Protein AF-A0AAW8YRM8-F1 (afdb_monomer)

Organism: Pediococcus acidilactici (NCBI:txid1254)

InterPro domains:
  IPR021358 Protein of unknown function DUF2977 [PF11192] (5-62)

pLDDT: mean 91.91, std 8.92, range [50.41, 97.88]

Sequence (109 aa):
MSTIKFELNDKNEIISYVKQGGIVGVDLVNFDDNKLPDGFYENYKPSFYLLENNEIVENPNYVALNPPKTGPSQQDKINAQIMLTQAKQKVEQDKFNAQILLKLTGGTK

Radius of gyration: 32.25 Å; Cα contacts (8 Å, |Δi|>4): 99; chains: 1; bounding box: 68×29×89 Å

Mean predicted aligned error: 9.67 Å

Solvent-accessible surface area (backbone atoms only — not comparable to full-atom values): 6700 Å² total; per-residue (Å²): 133,65,53,34,29,33,30,58,50,101,82,34,24,35,60,47,73,40,74,69,94,79,58,90,98,54,77,62,48,79,43,59,54,90,60,57,52,89,60,48,82,82,68,64,47,69,41,39,35,26,64,52,99,94,38,64,42,75,34,91,80,55,73,81,82,74,74,78,83,85,68,83,50,74,64,51,54,51,52,52,51,52,52,52,50,52,54,51,50,50,55,51,49,50,54,50,53,52,53,53,51,50,54,64,66,67,64,76,123

Structure (mmCIF, N/CA/C/O backbone):
data_AF-A0AAW8YRM8-F1
#
_entry.id   AF-A0AAW8YRM8-F1
#
loop_
_atom_site.group_PDB
_atom_site.id
_atom_site.type_symbol
_atom_site.label_atom_id
_atom_site.label_alt_id
_atom_site.label_comp_id
_atom_site.label_asym_id
_atom_site.label_entity_id
_atom_site.label_seq_id
_atom_site.pdbx_PDB_ins_code
_atom_site.Cartn_x
_atom_site.Cartn_y
_atom_site.Cartn_z
_atom_site.occupancy
_atom_site.B_iso_or_equiv
_atom_site.auth_seq_id
_atom_site.auth_comp_id
_atom_site.auth_asy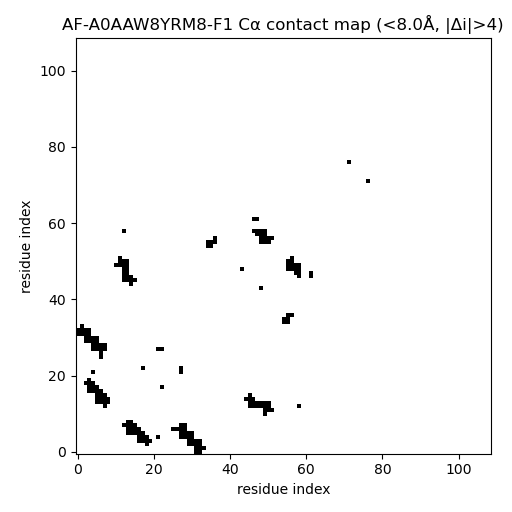m_id
_atom_site.auth_atom_id
_atom_site.pdbx_PDB_model_num
ATOM 1 N N . MET A 1 1 ? -25.062 7.043 14.117 1.00 64.12 1 MET A N 1
ATOM 2 C CA . MET A 1 1 ? -23.587 7.073 14.200 1.00 64.12 1 MET A CA 1
ATOM 3 C C . MET A 1 1 ? -23.066 6.492 12.902 1.00 64.12 1 MET A C 1
ATOM 5 O O . MET A 1 1 ? -23.615 5.482 12.477 1.00 64.12 1 MET A O 1
ATOM 9 N N . SER A 1 2 ? -22.137 7.178 12.233 1.00 85.44 2 SER A N 1
ATOM 10 C CA . SER A 1 2 ? -21.490 6.639 11.030 1.00 85.44 2 SER A CA 1
ATOM 11 C C . SER A 1 2 ? -20.359 5.710 11.465 1.00 85.44 2 SER A C 1
ATOM 13 O O . SER A 1 2 ? -19.704 5.976 12.473 1.00 85.44 2 SER A O 1
ATOM 15 N N . THR A 1 3 ? -20.194 4.594 10.765 1.00 92.88 3 THR A N 1
ATOM 16 C CA . THR A 1 3 ? -19.254 3.536 11.138 1.00 92.88 3 THR A CA 1
ATOM 17 C C . THR A 1 3 ? -18.501 3.078 9.905 1.00 92.88 3 THR A C 1
ATOM 19 O O . THR A 1 3 ? -19.106 2.621 8.934 1.00 92.88 3 THR A O 1
ATOM 22 N N . ILE A 1 4 ? -17.183 3.138 9.988 1.00 95.69 4 ILE A N 1
ATOM 23 C CA . ILE A 1 4 ? -16.231 2.543 9.066 1.00 95.69 4 ILE A CA 1
ATOM 24 C C . ILE A 1 4 ? -15.825 1.189 9.616 1.00 95.69 4 ILE A C 1
ATOM 26 O O . ILE A 1 4 ? -15.848 0.947 10.825 1.00 95.69 4 ILE A O 1
ATOM 30 N N . LYS A 1 5 ? -15.474 0.275 8.721 1.00 96.81 5 LYS A N 1
ATOM 31 C CA . LYS A 1 5 ? -14.967 -1.034 9.107 1.00 96.81 5 LYS A CA 1
ATOM 32 C C . LYS A 1 5 ? -13.579 -1.220 8.537 1.00 96.81 5 LYS A C 1
ATOM 34 O O . LYS A 1 5 ? -13.386 -0.966 7.349 1.00 96.81 5 LYS A O 1
ATOM 39 N N . PHE A 1 6 ? -12.652 -1.662 9.371 1.00 97.44 6 PHE A N 1
ATOM 40 C CA . PHE A 1 6 ? -11.252 -1.848 9.022 1.00 97.44 6 PHE A CA 1
ATOM 41 C C . PHE A 1 6 ? -10.898 -3.318 8.924 1.00 97.44 6 PHE A C 1
ATOM 43 O O . PHE A 1 6 ? -11.243 -4.099 9.805 1.00 97.44 6 PHE A O 1
ATOM 50 N N . GLU A 1 7 ? -10.170 -3.669 7.876 1.00 97.56 7 GLU A N 1
ATOM 51 C CA . GLU A 1 7 ? -9.383 -4.891 7.849 1.00 97.56 7 GLU A CA 1
ATOM 52 C C . GLU A 1 7 ? -8.026 -4.592 8.480 1.00 97.56 7 GLU A C 1
ATOM 54 O O . GLU A 1 7 ? -7.335 -3.649 8.072 1.00 97.56 7 GLU A O 1
ATOM 59 N N . LEU A 1 8 ? -7.658 -5.395 9.472 1.00 97.31 8 LEU A N 1
ATOM 60 C CA . LEU A 1 8 ? -6.401 -5.271 10.194 1.00 97.31 8 LEU A CA 1
ATOM 61 C C . LEU A 1 8 ? -5.524 -6.481 9.898 1.00 97.31 8 LEU A C 1
ATOM 63 O O . LEU A 1 8 ? -6.023 -7.601 9.801 1.00 97.31 8 LEU A O 1
ATOM 67 N N . ASN A 1 9 ? -4.216 -6.267 9.792 1.00 95.62 9 ASN A N 1
ATOM 68 C CA . ASN A 1 9 ? -3.261 -7.373 9.816 1.00 95.62 9 ASN A CA 1
ATOM 69 C C . ASN A 1 9 ? -2.851 -7.738 11.258 1.00 95.62 9 ASN A C 1
ATOM 71 O O . ASN A 1 9 ? -3.275 -7.102 12.223 1.00 95.62 9 ASN A O 1
ATOM 75 N N . ASP A 1 10 ? -1.950 -8.712 11.399 1.00 96.06 10 ASP A N 1
ATOM 76 C CA . ASP A 1 10 ? -1.452 -9.210 12.694 1.00 96.06 10 ASP A CA 1
ATOM 77 C C . ASP A 1 10 ? -0.751 -8.152 13.574 1.00 96.06 10 ASP A C 1
ATOM 79 O O . ASP A 1 10 ? -0.463 -8.404 14.743 1.00 96.06 10 ASP A O 1
ATOM 83 N N . LYS A 1 11 ? -0.443 -6.971 13.024 1.00 96.31 11 LYS A N 1
ATOM 84 C CA . LYS A 1 11 ? 0.184 -5.840 13.723 1.00 96.31 11 LYS A CA 1
ATOM 85 C C . LYS A 1 11 ? -0.794 -4.696 14.003 1.00 96.31 11 LYS A C 1
ATOM 87 O O . LYS A 1 11 ? -0.355 -3.613 14.374 1.00 96.31 11 LYS A O 1
ATOM 92 N N . ASN A 1 12 ? -2.095 -4.919 13.811 1.00 97.12 12 ASN A N 1
ATOM 93 C CA . ASN A 1 12 ? -3.146 -3.900 13.882 1.00 97.12 12 ASN A CA 1
ATOM 94 C C . ASN A 1 12 ? -2.985 -2.762 12.861 1.00 97.12 12 ASN A C 1
ATOM 96 O O . ASN A 1 12 ? -3.553 -1.682 13.035 1.00 97.12 12 ASN A O 1
ATOM 100 N N . GLU A 1 13 ? -2.234 -2.988 11.784 1.00 97.69 13 GLU A N 1
ATOM 101 C CA . GLU A 1 13 ? -2.154 -2.044 10.675 1.00 97.69 13 GLU A CA 1
ATOM 102 C C . GLU A 1 13 ? -3.425 -2.129 9.837 1.00 97.69 13 GL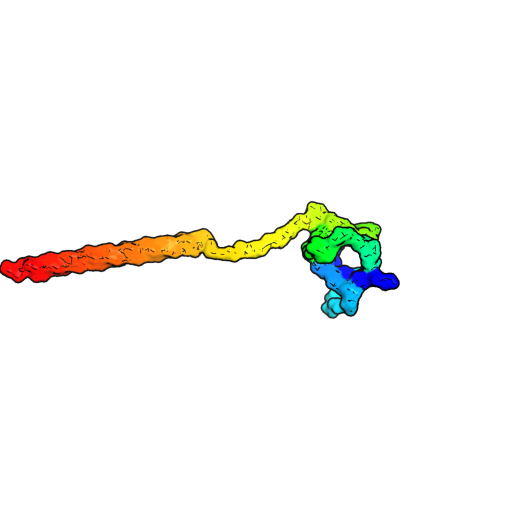U A C 1
ATOM 104 O O . GLU A 1 13 ? -3.864 -3.221 9.469 1.00 97.69 13 GLU A O 1
ATOM 109 N N . ILE A 1 14 ? -3.987 -0.973 9.491 1.00 97.44 14 ILE A N 1
ATOM 110 C CA . ILE A 1 14 ? -5.140 -0.898 8.599 1.00 97.44 14 ILE A CA 1
ATOM 111 C C . ILE A 1 14 ? -4.660 -1.167 7.174 1.00 97.44 14 ILE A C 1
ATOM 113 O O . ILE A 1 14 ? -3.899 -0.382 6.597 1.00 97.44 14 ILE A O 1
ATOM 117 N N . ILE A 1 15 ? -5.110 -2.279 6.597 1.00 96.50 15 ILE A N 1
ATOM 118 C CA . ILE A 1 15 ? -4.754 -2.679 5.228 1.00 96.50 15 ILE A CA 1
ATOM 119 C C . ILE A 1 15 ? -5.878 -2.394 4.230 1.00 96.50 15 ILE A C 1
ATOM 121 O O . ILE A 1 15 ? -5.604 -2.065 3.070 1.00 96.50 15 ILE A O 1
ATOM 125 N N . SER A 1 16 ? -7.133 -2.399 4.684 1.00 96.31 16 SER A N 1
ATOM 126 C CA . SER A 1 16 ? -8.284 -1.942 3.904 1.00 96.31 16 SER A CA 1
ATOM 127 C C . SER A 1 16 ? -9.385 -1.363 4.800 1.00 96.31 16 SER A C 1
ATOM 129 O O . SER A 1 16 ? -9.382 -1.537 6.022 1.00 96.31 16 SER A O 1
ATOM 131 N N . TYR A 1 17 ? -10.335 -0.644 4.195 1.00 96.50 17 TYR A N 1
ATOM 132 C CA . TYR A 1 17 ? -11.521 -0.159 4.894 1.00 96.50 17 TYR A CA 1
ATOM 133 C C . TYR A 1 17 ? -12.763 -0.174 4.004 1.00 96.50 17 TYR A C 1
ATOM 135 O O . TYR A 1 17 ? -12.679 -0.031 2.783 1.00 96.50 17 TYR A O 1
ATOM 143 N N . VAL A 1 18 ? -13.937 -0.272 4.627 1.00 95.88 18 VAL A N 1
ATOM 144 C CA . VAL A 1 18 ? -15.236 -0.119 3.964 1.00 95.88 18 VAL A CA 1
ATOM 145 C C . VAL A 1 18 ? -16.141 0.820 4.754 1.00 95.88 18 VAL A C 1
ATOM 147 O O . VAL A 1 18 ? -16.278 0.703 5.969 1.00 95.88 18 VAL A O 1
ATOM 150 N N . LYS A 1 19 ? -16.797 1.749 4.054 1.00 93.69 19 LYS A N 1
ATOM 151 C CA . LYS A 1 19 ? -17.826 2.626 4.644 1.00 93.69 19 LYS A CA 1
ATOM 152 C C . LYS A 1 19 ? -19.208 1.973 4.669 1.00 93.69 19 LYS A C 1
ATOM 154 O O . LYS A 1 19 ? -20.052 2.322 5.482 1.00 93.69 19 LYS A O 1
ATOM 159 N N . GLN A 1 20 ? -19.469 1.055 3.739 1.00 91.56 20 GLN A N 1
ATOM 160 C CA . GLN A 1 20 ? -20.754 0.373 3.594 1.00 91.56 20 GLN A CA 1
ATOM 161 C C . GLN A 1 20 ? -20.528 -1.073 3.148 1.00 91.56 20 GLN A C 1
ATOM 163 O O . GLN A 1 20 ? -19.614 -1.351 2.374 1.00 91.56 20 GLN A O 1
ATOM 168 N N . GLY A 1 21 ? -21.371 -1.990 3.625 1.00 90.00 21 GLY A N 1
ATOM 169 C CA . GLY A 1 21 ? -21.261 -3.413 3.302 1.00 90.00 21 GLY A CA 1
ATOM 170 C C . GLY A 1 21 ? -20.142 -4.124 4.069 1.00 90.00 21 GLY A C 1
ATOM 171 O O . GLY A 1 21 ? -20.004 -3.946 5.284 1.00 90.00 21 GLY A O 1
ATOM 172 N N . GLY A 1 22 ? -19.395 -4.973 3.365 1.00 91.50 22 GLY A N 1
ATOM 173 C CA . GLY A 1 22 ? -18.316 -5.799 3.900 1.00 91.50 22 GLY A CA 1
ATOM 174 C C . GLY A 1 22 ? -17.499 -6.443 2.781 1.00 91.50 22 GLY A C 1
ATOM 175 O O . GLY A 1 22 ? -17.880 -6.374 1.612 1.00 91.50 22 GLY A O 1
ATOM 176 N N . ILE A 1 23 ? -16.389 -7.072 3.152 1.00 92.31 23 ILE A N 1
ATOM 177 C CA . ILE A 1 23 ? -15.532 -7.834 2.245 1.00 92.31 23 ILE A CA 1
ATOM 178 C C . ILE A 1 23 ? -15.732 -9.313 2.584 1.00 92.31 23 ILE A C 1
ATOM 180 O O . ILE A 1 23 ? -15.633 -9.714 3.741 1.00 92.31 23 ILE A O 1
ATOM 184 N N . VAL A 1 24 ? -16.096 -10.125 1.591 1.00 93.75 24 VAL A N 1
ATOM 185 C CA . VAL A 1 24 ? -16.347 -11.558 1.807 1.00 93.75 24 VAL A CA 1
ATOM 186 C C . VAL A 1 24 ? -15.038 -12.254 2.172 1.00 93.75 24 VAL A C 1
ATOM 188 O O . VAL A 1 24 ? -14.048 -12.106 1.463 1.00 93.75 24 VAL A O 1
ATOM 191 N N . GLY A 1 25 ? -15.056 -13.044 3.248 1.00 93.69 25 GLY A N 1
ATOM 192 C CA . GLY A 1 25 ? -13.882 -13.787 3.716 1.00 93.69 25 GLY A CA 1
ATOM 193 C C . GLY A 1 25 ? -12.864 -12.945 4.486 1.00 93.69 25 GLY A C 1
ATOM 194 O O . GLY A 1 25 ? -11.764 -13.427 4.727 1.00 93.69 25 GLY A O 1
ATOM 195 N N . VAL A 1 26 ? -13.223 -11.715 4.863 1.00 95.06 26 VAL A N 1
ATOM 196 C CA . VAL A 1 26 ? -12.377 -10.810 5.641 1.00 95.06 26 VAL A CA 1
ATOM 197 C C . VAL A 1 26 ? -13.115 -10.394 6.906 1.00 95.06 26 VAL A C 1
ATOM 199 O O . VAL A 1 26 ? -14.259 -9.932 6.847 1.00 95.06 26 VAL A O 1
ATOM 202 N N . ASP A 1 27 ? -12.439 -10.524 8.042 1.00 94.12 27 ASP A N 1
ATOM 203 C CA . ASP A 1 27 ? -12.938 -10.027 9.316 1.00 94.12 27 ASP A CA 1
ATOM 204 C C . ASP A 1 27 ? -12.672 -8.526 9.424 1.00 94.12 27 ASP A C 1
ATOM 206 O O . ASP A 1 27 ? -11.543 -8.054 9.287 1.00 94.12 27 ASP A O 1
ATOM 210 N N . LEU A 1 28 ? -13.741 -7.766 9.655 1.00 96.38 28 LEU A N 1
ATOM 211 C CA . LEU A 1 28 ? -13.690 -6.313 9.716 1.00 96.38 28 LEU A CA 1
ATOM 212 C C . LEU A 1 28 ? -14.043 -5.813 11.116 1.00 96.38 28 LEU A C 1
ATOM 214 O O . LEU A 1 28 ? -15.058 -6.204 11.696 1.00 96.38 28 LEU A O 1
ATOM 218 N N . VAL A 1 29 ? -13.245 -4.880 11.625 1.00 95.44 29 VAL A N 1
ATOM 219 C CA . VAL A 1 29 ? -13.452 -4.220 12.916 1.00 95.44 29 VAL A CA 1
ATOM 220 C C . VAL A 1 29 ? -14.236 -2.930 12.707 1.00 95.44 29 VAL A C 1
ATOM 222 O O . VAL A 1 29 ? -13.815 -2.068 11.943 1.00 95.44 29 VAL A O 1
ATOM 225 N N . ASN A 1 30 ? -15.375 -2.782 13.387 1.00 95.12 30 ASN A N 1
ATOM 226 C CA . ASN A 1 30 ? -16.162 -1.546 13.349 1.00 95.12 30 ASN A CA 1
ATOM 227 C C . ASN A 1 30 ? -15.469 -0.436 14.149 1.00 95.12 30 ASN A C 1
ATOM 229 O O . ASN A 1 30 ? -15.038 -0.663 15.279 1.00 95.12 30 ASN A O 1
ATOM 233 N N . PHE A 1 31 ? -15.446 0.772 13.598 1.00 95.94 31 PHE A N 1
ATOM 234 C CA . PHE A 1 31 ? -14.853 1.951 14.210 1.00 95.94 31 PHE A CA 1
ATOM 235 C C . PHE A 1 31 ? -15.751 3.182 14.019 1.00 95.94 31 PHE A C 1
ATOM 237 O O . PHE A 1 31 ? -16.513 3.274 13.057 1.00 95.94 31 PHE A O 1
ATOM 244 N N . ASP A 1 32 ? -15.700 4.116 14.967 1.00 94.94 32 ASP A N 1
ATOM 245 C CA . ASP A 1 32 ? -16.487 5.352 14.929 1.00 94.94 32 ASP A CA 1
ATOM 246 C C . ASP A 1 32 ? -15.836 6.372 13.989 1.00 94.94 32 ASP A C 1
ATOM 248 O O . ASP A 1 32 ? -14.738 6.857 14.261 1.00 94.94 32 ASP A O 1
ATOM 252 N N . ASP A 1 33 ? -16.531 6.745 12.913 1.00 93.44 33 ASP A N 1
ATOM 253 C CA . ASP A 1 33 ? -16.017 7.688 11.909 1.00 93.44 33 ASP A CA 1
ATOM 254 C C . ASP A 1 33 ? -15.634 9.047 12.496 1.00 93.44 33 ASP A C 1
ATOM 256 O O . ASP A 1 33 ? -14.778 9.736 11.946 1.00 93.44 33 ASP A O 1
ATOM 260 N N . ASN A 1 34 ? -16.246 9.441 13.617 1.00 93.25 34 ASN A N 1
ATOM 261 C CA . ASN A 1 34 ? -15.960 10.721 14.268 1.00 93.25 34 ASN A CA 1
ATOM 262 C C . ASN A 1 34 ? -14.598 10.744 14.977 1.00 93.25 34 ASN A C 1
ATOM 264 O O . ASN A 1 34 ? -14.170 11.801 15.430 1.00 93.25 34 ASN A O 1
ATOM 268 N N . LYS A 1 35 ? -13.940 9.587 15.107 1.00 94.62 35 LYS A N 1
ATOM 269 C CA . LYS A 1 35 ? -12.619 9.435 15.730 1.00 94.62 35 LYS A CA 1
ATOM 270 C C . LYS A 1 35 ? -11.494 9.267 14.711 1.00 94.62 35 LYS A C 1
ATOM 272 O O . LYS A 1 35 ? -10.370 8.949 15.094 1.00 94.62 35 LYS A O 1
ATOM 277 N N . LEU A 1 36 ? -11.789 9.413 13.421 1.00 95.44 36 LEU A N 1
ATOM 278 C CA . LEU A 1 36 ? -10.749 9.390 12.402 1.00 95.44 36 LEU A CA 1
ATOM 279 C C . LEU A 1 36 ? -9.882 10.649 12.513 1.00 95.44 36 LEU A C 1
ATOM 281 O O . LEU A 1 36 ? -10.421 11.729 12.758 1.00 95.44 36 LEU A O 1
ATOM 285 N N . PRO A 1 37 ? -8.560 10.532 12.311 1.00 96.00 37 PRO A N 1
ATOM 286 C CA . PRO A 1 37 ? -7.692 11.693 12.242 1.00 96.00 37 PRO A CA 1
ATOM 287 C C . PRO A 1 37 ? -8.061 12.567 11.039 1.00 96.00 37 PRO A C 1
ATOM 289 O O . PRO A 1 37 ? -8.528 12.078 10.003 1.00 96.00 37 PRO A O 1
ATOM 292 N N . ASP A 1 38 ? -7.811 13.868 11.165 1.00 95.19 38 ASP A N 1
ATOM 293 C CA . ASP A 1 38 ? -8.013 14.814 10.071 1.00 95.19 38 ASP A CA 1
ATOM 294 C C . ASP A 1 38 ? -7.203 14.390 8.838 1.00 95.19 38 ASP A C 1
ATOM 296 O O . ASP A 1 38 ? -6.022 14.044 8.919 1.00 95.19 38 ASP A O 1
ATOM 300 N N . GLY A 1 39 ? -7.846 14.405 7.670 1.00 94.88 39 GLY A N 1
ATOM 301 C CA . GLY A 1 39 ? -7.203 14.008 6.419 1.00 94.88 39 GLY A CA 1
ATOM 302 C C . GLY A 1 39 ? -6.995 12.497 6.252 1.00 94.88 39 GLY A C 1
ATOM 303 O O . GLY A 1 39 ? -6.234 12.091 5.373 1.00 94.88 39 GLY A O 1
ATOM 304 N N . PHE A 1 40 ? -7.625 11.650 7.083 1.00 96.06 40 PHE A N 1
ATOM 305 C CA . PHE A 1 40 ? -7.482 10.189 7.004 1.00 96.06 40 PHE A CA 1
ATOM 306 C C . PHE A 1 40 ? -7.668 9.658 5.577 1.00 96.06 40 PHE A C 1
ATOM 308 O O . PHE A 1 40 ? -6.871 8.847 5.112 1.00 96.06 40 PHE A O 1
ATOM 315 N N . TYR A 1 41 ? -8.698 10.118 4.862 1.00 94.69 41 TYR A N 1
ATOM 316 C CA . TYR A 1 41 ? -9.030 9.610 3.528 1.00 94.69 41 TYR A CA 1
ATOM 317 C C . TYR A 1 41 ? -8.013 10.029 2.465 1.00 94.69 41 TYR A C 1
ATOM 319 O O . TYR A 1 41 ? -7.702 9.251 1.567 1.00 94.69 41 TYR A O 1
ATOM 327 N N . GLU A 1 42 ? -7.495 11.246 2.575 1.00 96.62 42 GLU A N 1
ATOM 328 C CA . GLU A 1 42 ? -6.515 11.844 1.678 1.00 96.62 42 GLU A CA 1
ATOM 329 C C . GLU A 1 42 ? -5.134 11.203 1.857 1.00 96.62 42 GLU A C 1
ATOM 331 O O . GLU A 1 42 ? -4.408 10.982 0.885 1.00 96.62 42 GLU A O 1
ATOM 336 N N . ASN A 1 43 ? -4.792 10.873 3.102 1.00 95.00 43 ASN A N 1
ATOM 337 C CA . ASN A 1 43 ? -3.497 10.317 3.475 1.00 95.00 43 ASN A CA 1
ATOM 338 C C . ASN A 1 43 ? -3.478 8.785 3.491 1.00 95.00 43 ASN A C 1
ATOM 340 O O . ASN A 1 43 ? -2.400 8.194 3.593 1.00 95.00 43 ASN A O 1
ATOM 344 N N . TYR A 1 44 ? -4.639 8.134 3.362 1.00 95.38 44 TYR A N 1
ATOM 345 C CA . TYR A 1 44 ? -4.748 6.686 3.464 1.00 95.38 44 TYR A CA 1
ATOM 346 C C . TYR A 1 44 ? -3.826 5.966 2.475 1.00 95.38 44 TYR A C 1
ATOM 348 O O . TYR A 1 44 ? -3.917 6.109 1.251 1.00 95.38 44 TYR A O 1
ATOM 356 N N . LYS A 1 45 ? -2.969 5.115 3.032 1.00 94.88 45 LYS A N 1
ATOM 357 C CA . LYS A 1 45 ? -2.195 4.098 2.325 1.00 94.88 45 LYS A CA 1
ATOM 358 C C . LYS A 1 45 ? -2.236 2.831 3.182 1.00 94.88 45 LYS A C 1
ATOM 360 O O . LYS A 1 45 ? -2.236 2.956 4.409 1.00 94.88 45 LYS A O 1
ATOM 365 N N . PRO A 1 46 ? -2.254 1.630 2.581 1.00 95.00 46 PRO A N 1
ATOM 366 C CA . PRO A 1 46 ? -2.170 0.394 3.351 1.00 95.00 46 PRO A CA 1
ATOM 367 C C . PRO A 1 46 ? -0.978 0.430 4.314 1.00 95.00 46 PRO A C 1
ATOM 369 O O . PRO A 1 46 ? 0.113 0.858 3.931 1.00 95.00 46 PRO A O 1
ATOM 372 N N . SER A 1 47 ? -1.206 0.023 5.561 1.00 96.00 47 SER A N 1
ATOM 373 C CA . SER A 1 47 ? -0.233 0.034 6.659 1.00 96.00 47 SER A CA 1
ATOM 374 C C . SER A 1 47 ? 0.272 1.400 7.138 1.00 96.00 47 SER A C 1
ATOM 376 O O . SER A 1 47 ? 1.144 1.441 8.005 1.00 96.00 47 SER A O 1
ATOM 378 N N . PHE A 1 48 ? -0.257 2.519 6.629 1.00 96.94 48 PHE A N 1
ATOM 379 C CA . PHE A 1 48 ? 0.126 3.857 7.103 1.00 96.94 48 PHE A CA 1
ATOM 380 C C . PHE A 1 48 ? -0.473 4.199 8.471 1.00 96.94 48 PHE A C 1
ATOM 382 O O . PHE A 1 48 ? 0.143 4.930 9.238 1.00 96.94 48 PHE A O 1
ATOM 389 N N . TYR A 1 49 ? -1.636 3.635 8.795 1.00 97.88 49 TYR A N 1
ATOM 390 C CA . TYR A 1 49 ? -2.318 3.827 10.073 1.00 97.88 49 TYR A CA 1
ATOM 391 C C . TYR A 1 49 ? -2.422 2.511 10.858 1.00 97.88 49 TYR A C 1
ATOM 393 O O . TYR A 1 49 ? -2.558 1.437 10.266 1.00 97.88 49 TYR A O 1
ATOM 401 N N . LEU A 1 50 ? -2.394 2.615 12.186 1.00 97.25 50 LEU A N 1
ATOM 402 C CA . LEU A 1 50 ? -2.600 1.544 13.162 1.00 97.25 50 LEU A CA 1
ATOM 403 C C . LEU A 1 50 ? -3.886 1.802 13.955 1.00 97.25 50 LEU A C 1
ATOM 405 O O . LEU A 1 50 ? -4.229 2.958 14.206 1.00 97.25 50 LEU A O 1
ATOM 409 N N . LEU A 1 51 ? -4.548 0.737 14.408 1.00 97.19 51 LEU A N 1
ATOM 410 C CA . LEU A 1 51 ? -5.546 0.812 15.476 1.00 97.19 51 LEU A CA 1
ATOM 411 C C . LEU A 1 51 ? -4.885 0.447 16.814 1.00 97.19 51 LEU A C 1
ATOM 413 O O . LEU A 1 51 ? -4.609 -0.724 17.073 1.00 97.19 51 LEU A O 1
ATOM 417 N N . GLU A 1 52 ? -4.679 1.432 17.686 1.00 95.00 52 GLU A N 1
ATOM 418 C CA . GLU A 1 52 ? -4.118 1.236 19.027 1.00 95.00 52 GLU A CA 1
ATOM 419 C C . GLU A 1 52 ? -4.996 1.910 20.076 1.00 95.00 52 GLU A C 1
ATOM 421 O O . GLU A 1 52 ? -5.422 3.046 19.908 1.00 95.00 52 GLU A O 1
ATOM 426 N N . ASN A 1 53 ? -5.293 1.212 21.176 1.00 93.12 53 ASN A N 1
ATOM 427 C CA . ASN A 1 53 ? -6.098 1.753 22.281 1.00 93.12 53 ASN A CA 1
ATOM 428 C C . ASN A 1 53 ? -7.440 2.376 21.842 1.00 93.12 53 ASN A C 1
ATOM 430 O O . ASN A 1 53 ? -7.933 3.310 22.470 1.00 93.12 53 ASN A O 1
ATOM 434 N N . ASN A 1 54 ? -8.059 1.814 20.795 1.00 92.19 54 ASN A N 1
ATOM 435 C CA . ASN A 1 54 ? -9.308 2.305 20.203 1.00 92.19 54 ASN A CA 1
ATOM 436 C C . ASN A 1 54 ? -9.195 3.701 19.547 1.00 92.19 54 ASN A C 1
ATOM 438 O O . ASN A 1 54 ? -10.199 4.407 19.414 1.00 92.19 54 ASN A O 1
ATOM 442 N N . GLU A 1 55 ? -7.986 4.072 19.125 1.00 95.69 55 GLU A N 1
ATOM 443 C CA . GLU A 1 55 ? -7.648 5.275 18.365 1.00 95.69 55 GLU A CA 1
ATOM 444 C C . GLU A 1 55 ? -6.875 4.899 17.093 1.00 95.69 55 GLU A C 1
ATOM 446 O O . GLU A 1 55 ? -6.186 3.877 17.043 1.00 95.69 55 GLU A O 1
ATOM 451 N N . ILE A 1 56 ? -7.007 5.721 16.049 1.00 97.19 56 ILE A N 1
ATOM 452 C CA . ILE A 1 56 ? -6.237 5.564 14.814 1.00 97.19 56 ILE A CA 1
ATOM 453 C C . ILE A 1 56 ? -5.008 6.464 14.888 1.00 97.19 56 ILE A C 1
ATOM 455 O O . ILE A 1 56 ? -5.138 7.686 14.937 1.00 97.19 56 ILE A O 1
ATOM 459 N N . VAL A 1 57 ? -3.823 5.857 14.872 1.00 96.69 57 VAL A N 1
ATOM 460 C CA . VAL A 1 57 ? -2.529 6.552 14.951 1.00 96.69 57 VAL A CA 1
ATOM 461 C C . VAL A 1 57 ? -1.682 6.250 13.720 1.00 96.69 57 VAL A C 1
ATOM 463 O O . VAL A 1 57 ? -1.870 5.228 13.060 1.00 96.69 57 VAL A O 1
ATOM 466 N N . GLU A 1 58 ? -0.755 7.137 13.367 1.00 96.88 58 GLU A N 1
ATOM 467 C CA . GLU A 1 58 ? 0.198 6.872 12.282 1.00 96.88 58 GLU A CA 1
ATOM 468 C C . GLU A 1 58 ? 1.163 5.744 12.670 1.00 96.88 58 GLU A C 1
ATOM 470 O O . GLU A 1 58 ? 1.646 5.686 13.800 1.00 96.88 58 GLU A O 1
ATOM 475 N N . ASN A 1 59 ? 1.465 4.853 11.725 1.00 96.50 59 ASN A N 1
ATOM 476 C CA . ASN A 1 59 ? 2.413 3.766 11.924 1.00 96.50 59 ASN A CA 1
ATOM 477 C C . ASN A 1 59 ? 3.855 4.310 11.908 1.00 96.50 59 ASN A C 1
ATOM 479 O O . ASN A 1 59 ? 4.355 4.659 10.833 1.00 96.50 59 ASN A O 1
ATOM 483 N N . PRO A 1 60 ? 4.582 4.319 13.044 1.00 95.12 60 PRO A N 1
ATOM 484 C CA . PRO A 1 60 ? 5.955 4.827 13.091 1.00 95.12 60 PRO A CA 1
ATOM 485 C C . PRO A 1 60 ? 6.933 3.976 12.266 1.00 95.12 60 PRO A C 1
ATOM 487 O O . PRO A 1 60 ? 8.024 4.434 11.935 1.00 95.12 60 PRO A O 1
ATOM 490 N N . ASN A 1 61 ? 6.545 2.745 11.920 1.00 94.94 61 ASN A N 1
ATOM 491 C CA . ASN A 1 61 ? 7.332 1.815 11.114 1.00 94.94 61 ASN A CA 1
ATOM 492 C C . ASN A 1 61 ? 6.858 1.751 9.655 1.00 94.94 61 ASN A C 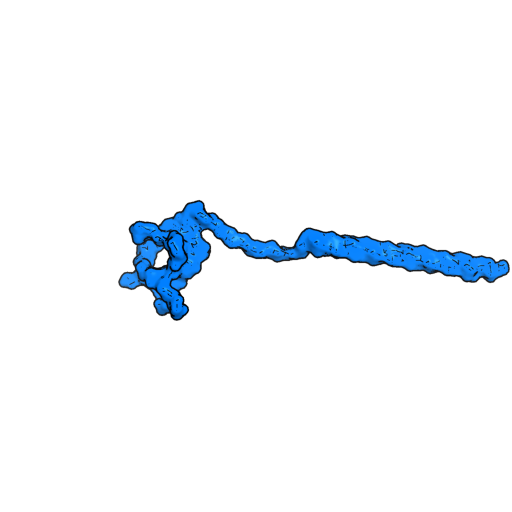1
ATOM 494 O O . ASN A 1 61 ? 7.216 0.813 8.939 1.00 94.94 61 ASN A O 1
ATOM 498 N N . TYR A 1 62 ? 6.041 2.708 9.205 1.00 94.62 62 TYR A N 1
ATOM 499 C CA . TYR A 1 62 ? 5.541 2.717 7.839 1.00 94.62 62 TYR A CA 1
ATOM 500 C C . TYR A 1 62 ? 6.686 2.776 6.820 1.00 94.62 62 TYR A C 1
ATOM 502 O O . TYR A 1 62 ? 7.501 3.701 6.800 1.00 94.62 62 TYR A O 1
ATOM 510 N N . VAL A 1 63 ? 6.699 1.800 5.914 1.00 90.19 63 VAL A N 1
ATOM 511 C CA . VAL A 1 63 ? 7.590 1.780 4.756 1.00 90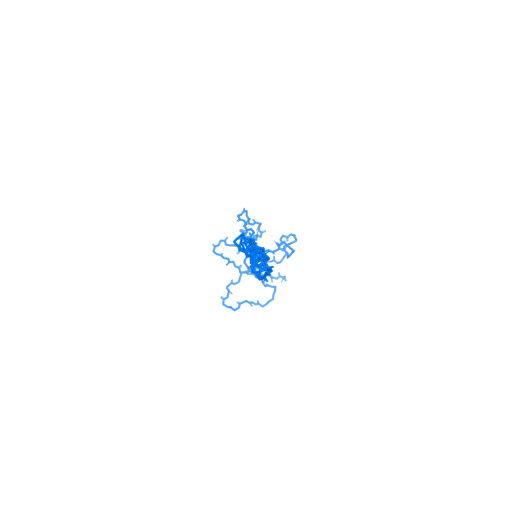.19 63 VAL A CA 1
ATOM 512 C C . VAL A 1 63 ? 6.737 1.945 3.512 1.00 90.19 63 VAL A C 1
ATOM 514 O O . VAL A 1 63 ? 5.945 1.069 3.164 1.00 90.19 63 VAL A O 1
ATOM 517 N N . ALA A 1 64 ? 6.915 3.068 2.818 1.00 87.62 64 ALA A N 1
ATOM 518 C CA . ALA A 1 64 ? 6.230 3.295 1.558 1.00 87.62 64 ALA A CA 1
ATOM 519 C C . ALA A 1 64 ? 6.592 2.198 0.550 1.00 87.62 64 ALA A C 1
ATOM 521 O O . ALA A 1 64 ? 7.770 1.921 0.300 1.00 87.62 64 ALA A O 1
ATOM 522 N N . LEU A 1 65 ? 5.570 1.601 -0.065 1.00 81.00 65 LEU A N 1
ATOM 523 C CA . LEU A 1 65 ? 5.767 0.728 -1.213 1.00 81.00 65 LEU A CA 1
ATOM 524 C C . LEU A 1 65 ? 6.406 1.554 -2.329 1.00 81.00 65 LEU A C 1
ATOM 526 O O . LEU A 1 65 ? 5.779 2.444 -2.904 1.00 81.00 65 LEU A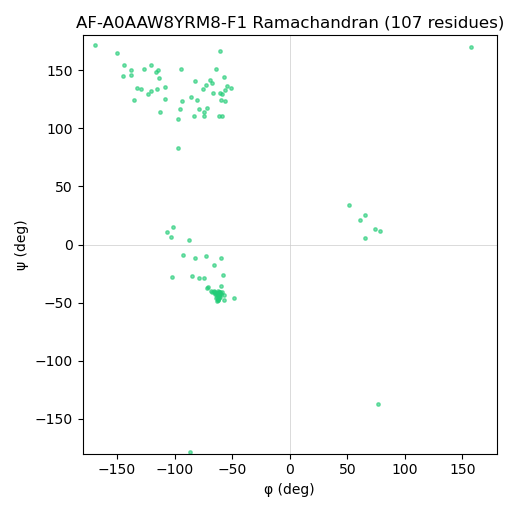 O 1
ATOM 530 N N . ASN A 1 66 ? 7.670 1.266 -2.627 1.00 78.19 66 ASN A N 1
ATOM 531 C CA . ASN A 1 66 ? 8.324 1.849 -3.784 1.00 78.19 66 ASN A CA 1
ATOM 532 C C . ASN A 1 66 ? 7.722 1.190 -5.025 1.00 78.19 66 ASN A C 1
ATOM 534 O O . ASN A 1 66 ? 7.868 -0.029 -5.176 1.00 78.19 66 ASN A O 1
ATOM 538 N N . PRO A 1 67 ? 7.054 1.945 -5.916 1.00 77.62 67 PRO A N 1
ATOM 539 C CA . PRO A 1 67 ? 6.625 1.373 -7.177 1.00 77.62 67 PRO A CA 1
ATOM 540 C C . PRO A 1 67 ? 7.858 0.812 -7.899 1.00 77.62 67 PRO A C 1
ATOM 542 O O . PRO A 1 67 ? 8.953 1.385 -7.793 1.00 77.62 67 PRO A O 1
ATOM 545 N N . PRO A 1 68 ? 7.722 -0.314 -8.617 1.00 78.75 68 PRO A N 1
ATOM 546 C CA . PRO A 1 68 ? 8.827 -0.845 -9.395 1.00 78.75 68 PRO A CA 1
ATOM 547 C C . PRO A 1 68 ? 9.344 0.245 -10.336 1.00 78.75 68 PRO A C 1
ATOM 549 O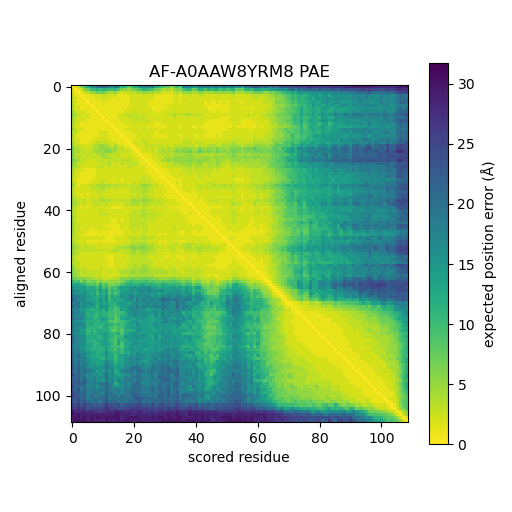 O . PRO A 1 68 ? 8.563 0.972 -10.952 1.00 78.75 68 PRO A O 1
ATOM 552 N N . LYS A 1 69 ? 10.671 0.383 -10.430 1.00 80.75 69 LYS A N 1
ATOM 553 C CA . LYS A 1 69 ? 11.287 1.359 -11.334 1.00 80.75 69 LYS A CA 1
ATOM 554 C C . LYS A 1 69 ? 10.840 1.051 -12.760 1.00 80.75 69 LYS A C 1
ATOM 556 O O . LYS A 1 69 ? 11.244 0.046 -13.336 1.00 80.75 69 LYS A O 1
ATOM 561 N N . THR A 1 70 ? 10.023 1.925 -13.331 1.00 80.06 70 THR A N 1
ATOM 562 C CA . THR A 1 70 ? 9.586 1.821 -14.720 1.00 80.06 70 THR A CA 1
ATOM 563 C C . THR A 1 70 ? 10.663 2.417 -15.621 1.00 80.06 70 THR A C 1
ATOM 565 O O . THR A 1 70 ? 10.903 3.623 -15.595 1.00 80.06 70 THR A O 1
ATOM 568 N N . GLY A 1 71 ? 11.345 1.580 -16.399 1.00 85.06 71 GLY A N 1
ATOM 569 C CA . GLY A 1 71 ? 12.332 2.022 -17.382 1.00 85.06 71 GLY A CA 1
ATOM 570 C C . GLY A 1 71 ? 13.342 0.933 -17.742 1.00 85.06 71 GLY A C 1
ATOM 571 O O . GLY A 1 71 ? 13.387 -0.100 -17.073 1.00 85.06 71 GLY A O 1
ATOM 572 N N . PRO A 1 72 ? 14.168 1.158 -18.782 1.00 84.81 72 PRO A N 1
ATOM 573 C CA . PRO A 1 72 ? 15.212 0.218 -19.161 1.00 84.81 72 PRO A CA 1
ATOM 574 C C . PRO A 1 72 ? 16.188 0.031 -18.004 1.00 84.81 72 PRO A C 1
ATOM 576 O O . PRO A 1 72 ? 16.709 1.009 -17.447 1.00 84.81 72 PRO A O 1
ATOM 579 N N . SER A 1 73 ? 16.457 -1.226 -17.672 1.00 90.50 73 SER A N 1
ATOM 580 C CA . SER A 1 73 ? 17.489 -1.589 -16.715 1.00 90.50 73 SER A CA 1
ATOM 581 C C . SER A 1 73 ? 18.865 -1.116 -17.198 1.00 90.50 73 SER A C 1
ATOM 583 O O . SER A 1 73 ? 19.075 -0.755 -18.361 1.00 90.50 73 SER A O 1
ATOM 585 N N . GLN A 1 74 ? 19.851 -1.127 -16.302 1.00 94.38 74 GLN A N 1
ATOM 586 C CA . GLN A 1 74 ? 21.232 -0.857 -16.701 1.00 94.38 74 GLN A CA 1
ATOM 587 C C . GLN A 1 74 ? 21.718 -1.867 -17.753 1.00 94.38 74 GLN A C 1
ATOM 589 O O . GLN A 1 74 ? 22.415 -1.476 -18.687 1.00 94.38 74 GLN A O 1
ATOM 594 N N . GLN A 1 75 ? 21.287 -3.129 -17.649 1.00 94.00 75 GLN A N 1
ATOM 595 C CA . GLN A 1 75 ? 21.604 -4.164 -18.628 1.00 94.00 75 GLN A CA 1
ATOM 596 C C . GLN A 1 75 ? 20.993 -3.853 -19.999 1.00 94.00 75 GLN A C 1
ATOM 598 O O . GLN A 1 75 ? 21.676 -3.999 -21.008 1.00 94.00 75 GLN A O 1
ATOM 603 N N . ASP A 1 76 ? 19.756 -3.353 -20.051 1.00 95.50 76 ASP A N 1
ATOM 604 C CA . ASP A 1 76 ? 19.111 -2.967 -21.314 1.00 95.50 76 ASP A CA 1
ATOM 605 C C . ASP A 1 76 ? 19.882 -1.845 -22.013 1.00 95.50 76 ASP A C 1
ATOM 607 O O . ASP A 1 76 ? 20.109 -1.893 -23.222 1.00 95.50 76 ASP A O 1
ATOM 611 N N . LYS A 1 77 ? 20.360 -0.859 -21.242 1.00 96.50 77 LYS A N 1
ATOM 612 C CA . LYS A 1 77 ? 21.202 0.227 -21.765 1.00 96.50 77 LYS A CA 1
ATOM 613 C C . LYS A 1 77 ? 22.540 -0.295 -22.290 1.00 96.50 77 LYS A C 1
ATOM 615 O O . LYS A 1 77 ? 22.977 0.128 -23.359 1.00 96.50 77 LYS A O 1
ATOM 620 N N . ILE A 1 78 ? 23.173 -1.222 -21.569 1.00 97.44 78 ILE A N 1
ATOM 621 C CA . ILE A 1 78 ? 24.424 -1.865 -21.998 1.00 97.44 78 ILE A CA 1
ATOM 622 C C . ILE A 1 78 ? 24.200 -2.644 -23.297 1.00 97.44 78 ILE A C 1
ATOM 624 O O . ILE A 1 78 ? 24.951 -2.469 -24.255 1.00 97.44 78 ILE A O 1
ATOM 628 N N . ASN A 1 79 ? 23.138 -3.444 -23.368 1.00 97.69 79 ASN A N 1
ATOM 629 C CA . ASN A 1 79 ? 22.796 -4.229 -24.551 1.00 97.69 79 ASN A CA 1
ATOM 630 C C . ASN A 1 79 ? 22.540 -3.324 -25.763 1.00 97.69 79 ASN A C 1
ATOM 632 O O . ASN A 1 79 ? 23.093 -3.567 -26.836 1.00 97.69 79 ASN A O 1
ATOM 636 N N . ALA A 1 80 ? 21.775 -2.243 -25.586 1.00 97.50 80 ALA A N 1
ATOM 637 C CA . ALA A 1 80 ? 21.524 -1.263 -26.639 1.00 97.50 80 ALA A CA 1
ATOM 638 C C . ALA A 1 80 ? 22.823 -0.606 -27.134 1.00 97.50 80 ALA A C 1
ATOM 640 O O . ALA A 1 80 ? 23.028 -0.465 -28.341 1.00 97.50 80 ALA A O 1
ATOM 641 N N . GLN A 1 81 ? 23.734 -0.257 -26.220 1.00 97.81 81 GLN A N 1
ATOM 642 C CA . GLN A 1 81 ? 25.029 0.319 -26.575 1.00 97.81 81 GLN A CA 1
ATOM 643 C C . GLN A 1 81 ? 25.903 -0.670 -27.354 1.00 97.81 81 GLN A C 1
ATOM 645 O O . GLN A 1 81 ? 26.528 -0.286 -28.343 1.00 97.81 81 GLN A O 1
ATOM 650 N N . ILE A 1 82 ? 25.9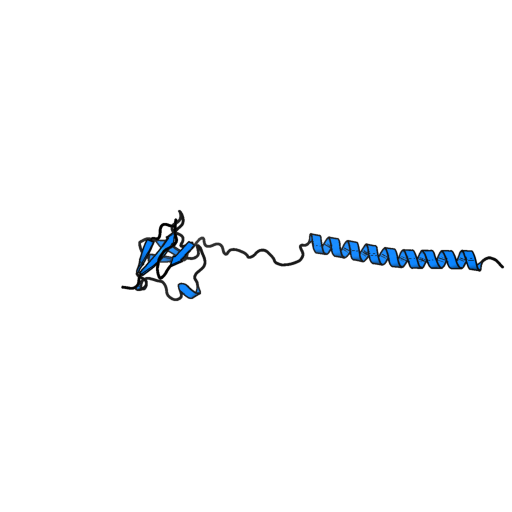38 -1.941 -26.943 1.00 97.88 82 ILE A N 1
ATOM 651 C CA . ILE A 1 82 ? 26.676 -2.996 -27.648 1.00 97.88 82 ILE A CA 1
ATOM 652 C C . ILE A 1 82 ? 26.115 -3.178 -29.060 1.00 97.88 82 ILE A C 1
ATOM 654 O O . ILE A 1 82 ? 26.885 -3.176 -30.020 1.00 97.88 82 ILE A O 1
ATOM 658 N N . MET A 1 83 ? 24.790 -3.276 -29.206 1.00 97.56 83 MET A N 1
ATOM 659 C CA . MET A 1 83 ? 24.144 -3.413 -30.515 1.00 97.56 83 MET A CA 1
ATOM 660 C C . MET A 1 83 ? 24.447 -2.220 -31.426 1.00 97.56 83 MET A C 1
ATOM 662 O O . MET A 1 83 ? 24.782 -2.410 -32.594 1.00 97.56 83 MET A O 1
ATOM 666 N N . LEU A 1 84 ? 24.401 -0.993 -30.895 1.00 97.31 84 LEU A N 1
ATOM 667 C CA . LEU A 1 84 ? 24.743 0.212 -31.649 1.00 97.31 84 LEU A CA 1
ATOM 668 C C . LEU A 1 84 ? 26.201 0.188 -32.126 1.00 97.31 84 LEU A C 1
ATOM 670 O O . LEU A 1 84 ? 26.482 0.516 -33.279 1.00 97.31 84 LEU A O 1
ATOM 674 N N . THR A 1 85 ? 27.129 -0.201 -31.251 1.00 97.62 85 THR A N 1
ATOM 675 C CA . THR A 1 85 ? 28.552 -0.309 -31.593 1.00 97.62 85 THR A CA 1
ATOM 676 C C . THR A 1 85 ? 28.780 -1.371 -32.667 1.00 97.62 85 THR A C 1
ATOM 678 O O . THR A 1 85 ? 29.463 -1.094 -33.650 1.00 97.62 85 THR A O 1
ATOM 681 N N . GLN A 1 86 ? 28.159 -2.547 -32.541 1.00 97.19 86 GLN A N 1
ATOM 682 C CA . GLN A 1 86 ? 28.252 -3.604 -33.551 1.00 97.19 86 GLN A CA 1
ATOM 683 C C . GLN A 1 86 ? 27.678 -3.156 -34.900 1.00 97.19 86 GLN A C 1
ATOM 685 O O . GLN A 1 86 ? 28.286 -3.406 -35.938 1.00 97.19 86 GLN A O 1
ATOM 690 N N . ALA A 1 87 ? 26.542 -2.453 -34.906 1.00 96.69 87 ALA A N 1
ATOM 691 C CA . ALA A 1 87 ? 25.951 -1.922 -36.131 1.00 96.69 87 ALA A CA 1
ATOM 692 C C . ALA A 1 87 ? 26.885 -0.914 -36.825 1.00 96.69 87 ALA A C 1
ATOM 694 O O . ALA A 1 87 ? 27.081 -0.993 -38.036 1.00 96.69 87 ALA A O 1
ATOM 695 N N . LYS A 1 88 ? 27.517 -0.010 -36.063 1.00 96.25 88 LYS A N 1
ATOM 696 C CA . LYS A 1 88 ? 28.509 0.938 -36.598 1.00 96.25 88 LYS A CA 1
ATOM 697 C C . LYS A 1 88 ? 29.727 0.224 -37.181 1.00 96.25 88 LYS A C 1
ATOM 699 O O . LYS A 1 88 ? 30.114 0.522 -38.306 1.00 96.25 88 LYS A O 1
ATOM 704 N N . GLN A 1 89 ? 30.272 -0.752 -36.456 1.00 95.88 89 GLN A N 1
ATOM 705 C CA . GLN A 1 89 ? 31.408 -1.552 -36.918 1.00 95.88 89 GLN A CA 1
ATOM 706 C C . GLN A 1 89 ? 31.086 -2.313 -38.207 1.00 95.88 89 GLN A C 1
ATOM 708 O O . GLN A 1 89 ? 31.914 -2.336 -39.111 1.00 95.88 89 GLN A O 1
ATOM 713 N N . LYS A 1 90 ? 29.879 -2.882 -38.335 1.00 96.00 90 LYS A N 1
ATOM 714 C CA . LYS A 1 90 ? 29.442 -3.535 -39.579 1.00 96.00 90 LYS A CA 1
ATOM 715 C C . LYS A 1 90 ? 29.399 -2.562 -40.755 1.00 96.00 90 LYS A C 1
ATOM 717 O O . LYS A 1 90 ? 29.948 -2.863 -41.805 1.00 96.00 90 LYS A O 1
ATOM 722 N N . VAL A 1 91 ? 28.829 -1.371 -40.567 1.00 95.19 91 VAL A N 1
ATOM 723 C CA . VAL A 1 91 ? 28.787 -0.340 -41.621 1.00 95.19 91 VAL A CA 1
ATOM 724 C C . VAL A 1 91 ? 30.195 0.092 -42.046 1.00 95.19 91 VAL A C 1
ATOM 726 O O . VAL A 1 91 ? 30.452 0.300 -43.232 1.00 95.19 91 VAL A O 1
ATOM 729 N N . GLU A 1 92 ? 31.119 0.245 -41.099 1.00 95.19 92 GLU A N 1
ATOM 730 C CA . GLU A 1 92 ? 32.517 0.574 -41.399 1.00 95.19 92 GLU A CA 1
ATOM 731 C C . GLU A 1 92 ? 33.239 -0.573 -42.115 1.00 95.19 92 GLU A C 1
ATOM 733 O O . GLU A 1 92 ? 33.954 -0.332 -43.090 1.00 95.19 92 GLU A O 1
ATOM 738 N N . GLN A 1 93 ? 33.003 -1.814 -41.689 1.00 92.94 93 GLN A N 1
ATOM 739 C CA . GLN A 1 93 ? 33.540 -3.008 -42.332 1.00 92.94 93 GLN A CA 1
ATOM 740 C C . GLN A 1 93 ? 33.030 -3.151 -43.770 1.00 92.94 93 GLN A C 1
ATOM 742 O O . GLN A 1 93 ? 33.828 -3.400 -44.669 1.00 92.94 93 GLN A O 1
ATOM 747 N N . ASP A 1 94 ? 31.741 -2.925 -44.020 1.00 94.69 94 ASP A N 1
ATOM 748 C CA . ASP A 1 94 ? 31.161 -2.985 -45.363 1.00 94.69 94 ASP A CA 1
ATOM 749 C C . ASP A 1 94 ? 31.762 -1.915 -46.283 1.00 94.69 94 ASP A C 1
ATOM 751 O O . ASP A 1 94 ? 32.119 -2.198 -47.429 1.00 94.69 94 ASP A O 1
ATOM 755 N N . LYS A 1 95 ? 31.960 -0.692 -45.768 1.00 94.69 95 LYS A N 1
ATOM 756 C CA . LYS A 1 95 ? 32.660 0.376 -46.500 1.00 94.69 95 LYS A CA 1
ATOM 757 C C . LYS A 1 95 ? 34.097 -0.013 -46.830 1.00 94.69 95 LYS A C 1
ATOM 759 O O . LYS A 1 95 ? 34.549 0.230 -47.949 1.00 94.69 95 LYS A O 1
ATOM 764 N N . PHE A 1 96 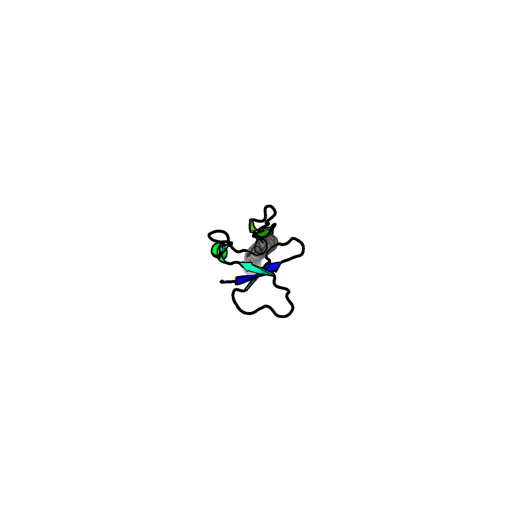? 34.814 -0.601 -45.877 1.00 94.56 96 PHE A N 1
ATOM 765 C CA . PHE A 1 96 ? 36.176 -1.072 -46.097 1.00 94.56 96 PHE A CA 1
ATOM 766 C C . PHE A 1 96 ? 36.218 -2.189 -47.150 1.00 94.56 96 PHE A C 1
ATOM 768 O O . PHE A 1 96 ? 36.966 -2.088 -48.121 1.00 94.56 96 PHE A O 1
ATOM 775 N N . ASN A 1 97 ? 35.355 -3.199 -47.023 1.00 92.19 97 ASN A N 1
ATOM 776 C CA . ASN A 1 97 ? 35.242 -4.310 -47.967 1.00 92.19 97 ASN A CA 1
ATOM 777 C C . ASN A 1 97 ? 34.942 -3.814 -49.392 1.00 92.19 97 ASN A C 1
ATOM 779 O O . ASN A 1 97 ? 35.587 -4.254 -50.345 1.00 92.19 97 ASN A O 1
ATOM 783 N N . ALA A 1 98 ? 34.030 -2.848 -49.544 1.00 93.50 98 ALA A N 1
ATOM 784 C CA . ALA A 1 98 ? 33.717 -2.237 -50.835 1.00 93.50 98 ALA A CA 1
ATOM 785 C C . ALA A 1 98 ? 34.923 -1.505 -51.453 1.00 93.50 98 ALA A C 1
ATOM 787 O O . ALA A 1 98 ? 35.168 -1.618 -52.655 1.00 93.50 98 ALA A O 1
ATOM 788 N N . GLN A 1 99 ? 35.715 -0.787 -50.645 1.00 92.19 99 GLN A N 1
ATOM 789 C CA . GLN A 1 99 ? 36.933 -0.120 -51.122 1.00 92.19 99 GLN A CA 1
ATOM 790 C C . GLN A 1 99 ? 38.000 -1.115 -51.586 1.00 92.19 99 GLN A C 1
ATOM 792 O O . GLN A 1 99 ? 38.662 -0.872 -52.595 1.00 92.19 99 GLN A O 1
ATOM 797 N N . ILE A 1 100 ? 38.181 -2.224 -50.864 1.00 91.88 100 ILE A N 1
ATOM 798 C CA . ILE A 1 100 ? 39.119 -3.279 -51.262 1.00 91.88 100 ILE A CA 1
ATOM 799 C C . ILE A 1 100 ? 38.678 -3.909 -52.584 1.00 91.88 100 ILE A C 1
ATOM 801 O O . ILE A 1 100 ? 39.497 -4.018 -53.496 1.00 91.88 100 ILE A O 1
ATOM 805 N N . LEU A 1 101 ? 37.390 -4.239 -52.725 1.00 90.56 101 LEU A N 1
ATOM 806 C CA . LEU A 1 101 ? 36.852 -4.794 -53.967 1.00 90.56 101 LEU A CA 1
ATOM 807 C C . LEU A 1 101 ? 37.104 -3.859 -55.157 1.00 90.56 101 LEU A C 1
ATOM 809 O O . LEU A 1 101 ? 37.643 -4.303 -56.166 1.00 90.56 101 LEU A O 1
ATOM 813 N N . LEU A 1 102 ? 36.805 -2.562 -55.016 1.00 89.31 102 LEU A N 1
ATOM 814 C CA . LEU A 1 102 ? 37.018 -1.572 -56.076 1.00 89.31 102 LEU A CA 1
ATOM 815 C C . LEU A 1 102 ? 38.489 -1.482 -56.515 1.00 89.31 102 LEU A C 1
ATOM 817 O O . LEU A 1 102 ? 38.769 -1.388 -57.710 1.00 89.31 102 LEU A O 1
ATOM 821 N N . LYS A 1 103 ? 39.435 -1.525 -55.566 1.00 86.75 103 LYS A N 1
ATOM 822 C CA . LYS A 1 103 ? 40.877 -1.510 -55.873 1.00 86.75 103 LYS A CA 1
ATOM 823 C C . LYS A 1 103 ? 41.317 -2.772 -56.617 1.00 86.75 103 LYS A C 1
ATOM 825 O O . LYS A 1 103 ? 42.105 -2.668 -57.552 1.00 86.75 103 LYS A O 1
ATOM 830 N N . LEU A 1 104 ? 40.798 -3.939 -56.231 1.00 83.00 104 LEU A N 1
ATOM 831 C CA . LEU A 1 104 ? 41.105 -5.213 -56.886 1.00 83.00 104 LEU A CA 1
ATOM 832 C C . LEU A 1 104 ? 40.526 -5.282 -58.307 1.00 83.00 104 LEU A C 1
ATOM 834 O O . LEU A 1 104 ? 41.205 -5.746 -59.218 1.00 83.00 104 LEU A O 1
ATOM 838 N N . THR A 1 105 ? 39.308 -4.778 -58.526 1.00 78.38 105 THR A N 1
ATOM 839 C CA . THR A 1 105 ? 38.670 -4.775 -59.854 1.00 78.38 105 THR A CA 1
ATOM 840 C C . THR A 1 105 ? 39.189 -3.664 -60.770 1.00 78.38 105 THR A C 1
ATOM 842 O O . THR A 1 105 ? 39.203 -3.832 -61.983 1.00 78.38 105 THR A O 1
ATOM 845 N N . GLY A 1 106 ? 39.632 -2.530 -60.216 1.00 64.12 106 GLY A N 1
ATOM 846 C CA . GLY A 1 106 ? 40.173 -1.396 -60.976 1.00 64.12 106 GLY A CA 1
ATOM 847 C C . GLY A 1 106 ? 41.646 -1.531 -61.385 1.00 64.12 106 GLY A C 1
ATOM 848 O O . GLY A 1 106 ? 42.116 -0.741 -62.198 1.00 64.12 106 GLY A O 1
ATOM 849 N N . GLY A 1 107 ? 42.371 -2.515 -60.837 1.00 58.28 107 GLY A N 1
ATOM 850 C CA . GLY A 1 107 ? 43.788 -2.778 -61.121 1.00 58.28 107 GLY A CA 1
ATOM 851 C C . GLY A 1 107 ? 44.065 -3.686 -62.325 1.00 58.28 107 GLY A C 1
ATOM 852 O O . GLY A 1 107 ? 45.222 -4.007 -62.574 1.00 58.28 107 GLY A O 1
ATOM 853 N N . THR A 1 108 ? 43.039 -4.111 -63.070 1.00 52.81 108 THR A N 1
ATOM 854 C CA . THR A 1 108 ? 43.203 -4.859 -64.328 1.00 52.81 108 THR A CA 1
ATOM 855 C C . THR A 1 108 ? 43.095 -3.907 -65.520 1.00 52.81 108 THR A C 1
ATOM 857 O O . THR A 1 108 ? 42.035 -3.728 -66.116 1.00 52.81 108 THR A O 1
ATOM 860 N N . LYS A 1 109 ? 44.208 -3.251 -65.847 1.00 50.41 109 LYS A N 1
ATOM 861 C CA . LYS A 1 109 ? 44.465 -2.670 -67.167 1.00 50.41 109 LYS A CA 1
ATOM 862 C C . LYS A 1 109 ? 4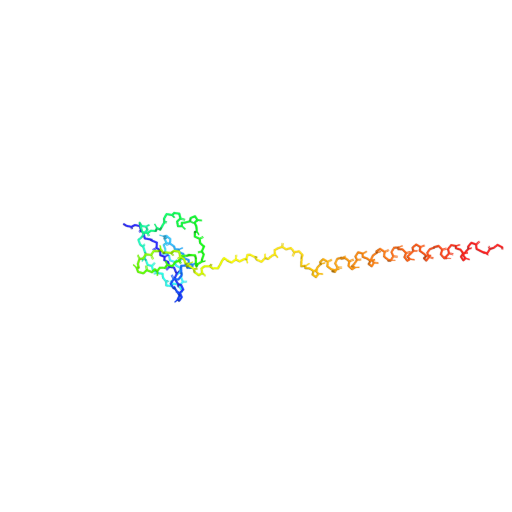5.857 -3.067 -67.618 1.00 50.41 109 LYS A C 1
ATOM 864 O O . LYS A 1 109 ? 46.754 -3.069 -66.747 1.00 50.41 109 LYS A O 1
#

Nearest PDB structures (foldseek):
  3tm7-assembly1_D  TM=2.629E-01  e=4.236E-01  Escherichia coli K-12
  7a8y-assembly1_BBB  TM=2.877E-01  e=7.972E-01  Escherichia coli

Secondary structure (DSSP, 8-state):
--EEEEEE-TT-BEEEEESSS--TT--EEEEEGGGSPTTHHHH--TTSEEEETTEEEE-TT----PPP--S--HHHHHHHHHHHHHHHHHHHHHHHHHHHHHHHHHT--

Foldseek 3Di:
DFKKWFQADPQQWGQDIDRDDDDPPTDTDIADPVQADPCCVVPDDGRQWGQDPRHIDGDPPDDDDDDPDPDDDPVSVVVVVVVVVVVVVVVVVVVVVVVVVCVVVVPPD